Prote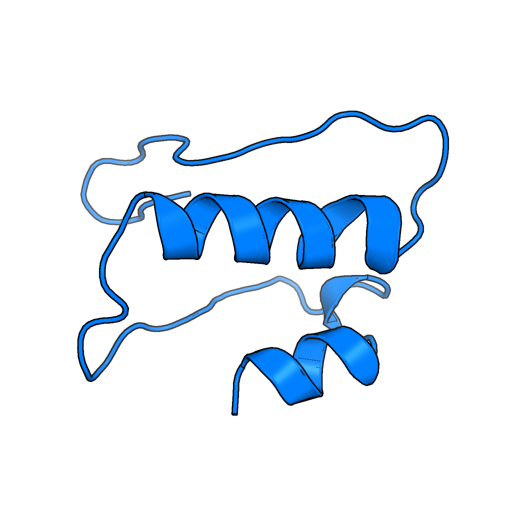in AF-A0A924I8Q1-F1 (afdb_monomer_lite)

Sequence (60 aa):
MDLYNRKIIVWSLNDTMSAENTILSDWRMATRNRNKEQGLIFHSDRGCQYANTKFANVLN

Foldseek 3Di:
DPPPVPDDQFFDDDPDPALVRGVVVRVVSSCVVDPPDPPDDDDDPCPPSCVDPVNVVVVD

Secondary structure (DSSP, 8-state):
-BTTTTB-------SS--TIIIIIHHHHHHHHHS---TTPPP-----TTTT-HHHHTTT-

pLDDT: mean 90.38, std 6.34, range [64.62, 95.25]

Structure (mmCIF, N/CA/C/O backbone):
data_AF-A0A924I8Q1-F1
#
_entry.id   AF-A0A924I8Q1-F1
#
loop_
_atom_site.group_PDB
_atom_site.id
_atom_site.type_symbol
_atom_site.label_atom_id
_atom_site.label_alt_id
_atom_site.label_comp_id
_atom_site.label_asym_id
_atom_site.label_entity_id
_atom_site.label_seq_id
_atom_site.pdbx_PDB_ins_code
_atom_site.Cartn_x
_atom_site.Cartn_y
_atom_site.Cartn_z
_atom_site.occupancy
_atom_site.B_iso_or_equiv
_atom_site.auth_seq_id
_atom_site.auth_comp_id
_atom_site.auth_asym_id
_atom_site.auth_atom_id
_atom_site.pdbx_PDB_model_num
ATOM 1 N N . MET A 1 1 ? -9.057 5.175 -0.295 1.00 90.94 1 MET A N 1
ATOM 2 C CA . MET A 1 1 ? -10.234 6.005 0.056 1.00 90.94 1 MET A CA 1
ATOM 3 C C . MET A 1 1 ? -11.024 5.279 1.133 1.00 90.94 1 MET A C 1
ATOM 5 O O . MET A 1 1 ? -11.062 4.057 1.102 1.00 90.94 1 MET A O 1
ATOM 9 N N . ASP A 1 2 ? -11.613 6.001 2.080 1.00 90.88 2 ASP A N 1
ATOM 10 C CA . ASP A 1 2 ? -12.646 5.458 2.967 1.00 90.88 2 ASP A CA 1
ATOM 11 C C . ASP A 1 2 ? -13.975 5.409 2.209 1.00 90.88 2 ASP A C 1
ATOM 13 O O . ASP A 1 2 ? -14.442 6.434 1.711 1.00 90.88 2 ASP A O 1
ATOM 17 N N . LEU A 1 3 ? -14.554 4.215 2.082 1.00 93.00 3 LEU A N 1
ATOM 18 C CA . LEU A 1 3 ? -15.736 4.010 1.253 1.00 93.00 3 LEU A CA 1
ATOM 19 C C . LEU A 1 3 ? -17.011 4.609 1.867 1.00 93.00 3 LEU A C 1
ATOM 21 O O . LEU A 1 3 ? -17.868 5.073 1.118 1.00 93.00 3 LEU A O 1
ATOM 25 N N . TYR A 1 4 ? -17.133 4.637 3.198 1.00 91.19 4 TYR A N 1
ATOM 26 C CA . TYR A 1 4 ? -18.357 5.064 3.883 1.00 91.19 4 TYR A CA 1
ATOM 27 C C . TYR A 1 4 ? -18.627 6.557 3.676 1.00 91.19 4 TYR A C 1
ATOM 29 O O . TYR A 1 4 ? -19.726 6.954 3.299 1.00 91.19 4 TYR A O 1
ATOM 37 N N . ASN A 1 5 ? -17.603 7.390 3.871 1.00 93.00 5 ASN A N 1
ATOM 38 C CA . ASN A 1 5 ? -17.709 8.851 3.756 1.00 93.00 5 ASN A CA 1
ATOM 39 C C . ASN A 1 5 ? -17.064 9.418 2.479 1.00 93.00 5 ASN A C 1
ATOM 41 O O . ASN A 1 5 ? -16.996 10.637 2.322 1.00 93.00 5 ASN A O 1
ATOM 45 N N . ARG A 1 6 ? -16.565 8.553 1.582 1.00 93.75 6 ARG A N 1
ATOM 46 C CA . ARG A 1 6 ? -15.830 8.916 0.354 1.00 93.75 6 ARG A CA 1
ATOM 47 C C . ARG A 1 6 ? -14.615 9.817 0.603 1.00 93.75 6 ARG A C 1
ATOM 49 O O . ARG A 1 6 ? -14.196 10.571 -0.275 1.00 93.75 6 ARG A O 1
ATOM 56 N N . LYS A 1 7 ? -14.022 9.755 1.797 1.00 92.38 7 LYS A N 1
ATOM 57 C CA . LYS A 1 7 ? -12.887 10.603 2.172 1.00 92.38 7 LYS A CA 1
ATOM 58 C C . LYS A 1 7 ? -11.576 10.023 1.648 1.00 92.38 7 LYS A C 1
ATOM 60 O O . LYS A 1 7 ? -11.273 8.837 1.815 1.00 92.38 7 LYS A O 1
ATOM 65 N N . ILE A 1 8 ? -10.736 10.878 1.070 1.00 92.62 8 ILE A N 1
ATOM 66 C CA . ILE A 1 8 ? -9.329 10.546 0.826 1.00 92.62 8 ILE A CA 1
ATOM 67 C C . ILE A 1 8 ? -8.596 10.583 2.171 1.00 92.62 8 ILE A C 1
ATOM 69 O O . ILE A 1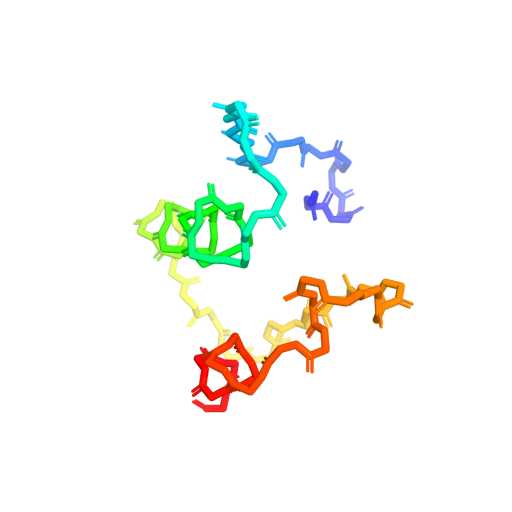 8 ? -8.516 11.625 2.816 1.00 92.62 8 ILE A O 1
ATOM 73 N N . ILE A 1 9 ? -8.119 9.424 2.626 1.00 90.62 9 ILE A N 1
ATOM 74 C CA . ILE A 1 9 ? -7.470 9.269 3.941 1.00 90.62 9 ILE A CA 1
ATOM 75 C C . ILE A 1 9 ? -5.955 9.442 3.853 1.00 90.62 9 ILE A C 1
ATOM 77 O O . ILE A 1 9 ? -5.332 9.908 4.800 1.00 90.62 9 ILE A O 1
ATOM 81 N N . VAL A 1 10 ? -5.374 9.058 2.720 1.00 91.62 10 VAL A N 1
ATOM 82 C CA . VAL A 1 10 ? -3.941 9.109 2.453 1.00 91.62 10 VAL A CA 1
ATOM 83 C C . VAL A 1 10 ? -3.726 9.251 0.953 1.00 91.62 10 VAL A C 1
ATOM 85 O O . VAL A 1 10 ? -4.564 8.796 0.168 1.00 91.62 10 VAL A O 1
ATOM 88 N N . TRP A 1 11 ? -2.620 9.880 0.589 1.00 91.75 11 TRP A N 1
ATOM 89 C CA . TRP A 1 11 ? -2.057 9.892 -0.751 1.00 91.75 11 TRP A CA 1
ATOM 90 C C . TRP A 1 11 ? -0.568 10.226 -0.642 1.00 91.75 11 TRP A C 1
ATOM 92 O O . TRP A 1 11 ? -0.149 10.913 0.296 1.00 91.75 11 TRP A O 1
ATOM 102 N N . SER A 1 12 ? 0.208 9.788 -1.623 1.00 86.81 12 SER A N 1
ATOM 103 C CA . SER A 1 12 ? 1.573 10.247 -1.848 1.00 86.81 12 SER A CA 1
ATOM 104 C C . SER A 1 12 ? 1.821 10.430 -3.340 1.00 86.81 12 SER A C 1
ATOM 106 O O . SER A 1 12 ? 1.174 9.808 -4.183 1.00 86.81 12 SER A O 1
ATOM 108 N N . LEU A 1 13 ? 2.747 11.327 -3.666 1.00 91.25 13 LEU A N 1
ATOM 109 C CA . LEU A 1 13 ? 3.227 11.547 -5.022 1.00 91.25 13 LEU A CA 1
ATOM 110 C C . LEU A 1 13 ? 4.722 11.248 -5.045 1.00 91.25 13 LEU A C 1
ATOM 112 O O . LEU A 1 13 ? 5.453 11.701 -4.167 1.00 91.25 13 LEU A O 1
ATOM 116 N N . ASN A 1 14 ? 5.157 10.483 -6.040 1.00 92.25 14 ASN A N 1
ATOM 117 C CA . ASN A 1 14 ? 6.546 10.087 -6.214 1.00 92.25 14 ASN A CA 1
ATOM 118 C C . ASN A 1 14 ? 6.913 10.066 -7.698 1.00 92.25 14 ASN A C 1
ATOM 120 O O . ASN A 1 14 ? 6.066 9.780 -8.543 1.00 92.25 14 ASN A O 1
ATOM 124 N N . ASP A 1 15 ? 8.199 10.262 -7.994 1.00 95.12 15 ASP A N 1
ATOM 125 C CA . ASP A 1 15 ? 8.743 10.225 -9.363 1.00 95.12 15 ASP A CA 1
ATOM 126 C C . ASP A 1 15 ? 8.743 8.814 -9.976 1.00 95.12 15 ASP A C 1
ATOM 128 O O . ASP A 1 15 ? 9.003 8.629 -11.163 1.00 95.12 15 ASP A O 1
ATOM 132 N N . THR A 1 16 ? 8.472 7.786 -9.164 1.00 92.75 16 THR A N 1
ATOM 133 C CA . THR A 1 16 ? 8.464 6.384 -9.591 1.00 92.75 16 THR A CA 1
ATOM 134 C C . THR A 1 16 ? 7.205 5.669 -9.125 1.00 92.75 16 THR A C 1
ATOM 136 O O . THR A 1 16 ? 6.700 5.888 -8.025 1.00 92.75 16 THR A O 1
ATOM 139 N N . MET A 1 17 ? 6.747 4.721 -9.941 1.00 90.75 17 MET A N 1
ATOM 140 C CA . MET A 1 17 ? 5.595 3.865 -9.654 1.00 90.75 17 MET A CA 1
ATOM 141 C C . MET A 1 17 ? 5.962 2.611 -8.837 1.00 90.75 17 MET A C 1
ATOM 143 O O . MET A 1 17 ? 5.265 1.601 -8.914 1.00 90.75 17 MET A O 1
ATOM 147 N N . SER A 1 18 ? 7.048 2.619 -8.061 1.00 95.00 18 SER A N 1
ATOM 148 C CA . SER A 1 18 ? 7.422 1.440 -7.269 1.00 95.00 18 SER A CA 1
ATOM 149 C C . SER A 1 18 ? 6.402 1.186 -6.149 1.00 95.00 18 SER A C 1
ATOM 151 O O . SER A 1 18 ? 5.859 2.125 -5.567 1.00 95.00 18 SER A O 1
ATOM 153 N N . ALA A 1 19 ? 6.146 -0.083 -5.813 1.00 95.25 19 ALA A N 1
ATOM 154 C CA . ALA A 1 19 ? 5.236 -0.426 -4.715 1.00 95.25 19 ALA A CA 1
ATOM 155 C C . ALA A 1 19 ? 5.719 0.135 -3.362 1.00 95.25 19 ALA A C 1
ATOM 157 O O . ALA A 1 19 ? 4.897 0.503 -2.528 1.00 95.25 19 ALA A O 1
ATOM 158 N N . GLU A 1 20 ? 7.041 0.232 -3.161 1.00 94.56 20 GLU A N 1
ATOM 159 C CA . GLU A 1 20 ? 7.649 0.792 -1.945 1.00 94.56 20 GLU A CA 1
ATOM 160 C C . GLU A 1 20 ? 7.313 2.280 -1.785 1.00 94.56 20 GLU A C 1
ATOM 162 O O . GLU A 1 20 ? 6.898 2.702 -0.708 1.00 94.56 20 GLU A O 1
ATOM 167 N N . ASN A 1 21 ? 7.427 3.047 -2.874 1.00 93.94 21 ASN A N 1
ATOM 168 C CA . ASN A 1 21 ? 7.193 4.491 -2.863 1.00 93.94 21 ASN A CA 1
ATOM 169 C C . ASN A 1 21 ? 5.705 4.850 -2.948 1.00 93.94 21 ASN A C 1
ATOM 171 O O . ASN A 1 21 ? 5.332 5.962 -2.608 1.00 93.94 21 ASN A O 1
ATOM 175 N N . THR A 1 22 ? 4.849 3.926 -3.385 1.00 94.25 22 THR A N 1
ATOM 176 C CA . THR A 1 22 ? 3.406 4.162 -3.522 1.00 94.25 22 THR A CA 1
ATOM 177 C C . THR A 1 22 ? 2.638 3.434 -2.423 1.00 94.25 22 THR A C 1
ATOM 179 O O . THR A 1 22 ? 2.585 3.892 -1.281 1.00 94.25 22 THR A O 1
ATOM 182 N N . ILE A 1 23 ? 2.083 2.262 -2.728 1.00 95.12 23 ILE A N 1
ATOM 183 C CA . ILE A 1 23 ? 1.102 1.602 -1.874 1.00 95.12 23 ILE A CA 1
ATOM 184 C C . ILE A 1 23 ? 1.643 1.210 -0.493 1.00 95.12 23 ILE A C 1
ATOM 186 O O . ILE A 1 23 ? 0.912 1.292 0.489 1.00 95.12 23 ILE A O 1
ATOM 190 N N . LEU A 1 24 ? 2.920 0.835 -0.369 1.00 95.00 24 LEU A N 1
ATOM 191 C CA . LEU A 1 24 ? 3.514 0.514 0.934 1.00 95.00 24 LEU A CA 1
ATOM 192 C C . LEU A 1 24 ? 3.676 1.758 1.813 1.00 95.00 24 LEU A C 1
ATOM 194 O O . LEU A 1 24 ? 3.419 1.686 3.016 1.00 95.00 24 LEU A O 1
ATOM 198 N N . SER A 1 25 ? 4.082 2.885 1.226 1.00 94.12 25 SER A N 1
ATOM 199 C CA . SER A 1 25 ? 4.173 4.169 1.927 1.00 94.12 25 SER A CA 1
ATOM 200 C C . SER A 1 25 ? 2.789 4.625 2.404 1.00 94.12 25 SER A C 1
ATOM 202 O O . SER A 1 25 ? 2.579 4.849 3.602 1.00 94.12 25 SER A O 1
ATOM 204 N N . ASP A 1 26 ? 1.816 4.638 1.491 1.00 93.62 26 ASP A N 1
ATOM 205 C CA . ASP A 1 26 ? 0.440 5.053 1.769 1.00 93.62 26 ASP A CA 1
ATOM 206 C C . ASP A 1 26 ? -0.235 4.151 2.805 1.00 93.62 26 ASP A C 1
ATOM 208 O O . ASP A 1 26 ? -0.896 4.640 3.724 1.00 93.62 26 ASP A O 1
ATOM 212 N N . TRP A 1 27 ? -0.034 2.833 2.719 1.00 92.88 27 TRP A N 1
ATOM 213 C CA . TRP A 1 27 ? -0.568 1.882 3.694 1.00 92.88 27 TRP A CA 1
ATOM 214 C C . TRP A 1 27 ? -0.024 2.153 5.096 1.00 92.88 27 TRP A C 1
ATOM 216 O O . TRP A 1 27 ? -0.805 2.273 6.040 1.00 92.88 27 TRP A O 1
ATOM 226 N N . ARG A 1 28 ? 1.298 2.333 5.235 1.00 91.44 28 ARG A N 1
ATOM 227 C CA . ARG A 1 28 ? 1.937 2.653 6.525 1.00 91.44 28 ARG A CA 1
ATOM 228 C C . ARG A 1 28 ? 1.365 3.940 7.124 1.00 91.44 28 ARG A C 1
ATOM 230 O O . ARG A 1 28 ? 1.094 3.978 8.324 1.00 91.44 28 ARG A O 1
ATOM 237 N N . MET A 1 29 ? 1.156 4.975 6.312 1.00 91.50 29 MET A N 1
ATOM 238 C CA . MET A 1 29 ? 0.557 6.241 6.751 1.00 91.50 29 MET A CA 1
ATOM 239 C C . MET A 1 29 ? -0.917 6.080 7.150 1.00 91.50 29 MET A C 1
ATOM 241 O O . MET A 1 29 ? -1.316 6.534 8.224 1.00 91.50 29 MET A O 1
ATOM 245 N N . ALA A 1 30 ? -1.718 5.386 6.339 1.00 90.00 30 ALA A N 1
ATOM 246 C CA . ALA A 1 30 ? -3.129 5.143 6.627 1.00 90.00 30 ALA A CA 1
ATOM 247 C C . ALA A 1 30 ? -3.324 4.377 7.942 1.00 90.00 30 ALA A C 1
ATOM 249 O O . ALA A 1 30 ? -4.170 4.759 8.749 1.00 90.00 30 ALA A O 1
ATOM 250 N N . THR A 1 31 ? -2.517 3.340 8.184 1.00 87.94 31 THR A N 1
ATOM 251 C CA . THR A 1 31 ? -2.626 2.493 9.384 1.00 87.94 31 THR A CA 1
ATOM 252 C C . THR A 1 31 ? -2.008 3.111 10.635 1.00 87.94 31 THR A C 1
ATOM 254 O O . THR A 1 31 ? -2.256 2.633 11.733 1.00 87.94 31 THR A O 1
ATOM 257 N N . ARG A 1 32 ? -1.180 4.155 10.502 1.00 85.62 32 ARG A N 1
ATOM 258 C CA . ARG A 1 32 ? -0.732 4.955 11.656 1.00 85.62 32 ARG A CA 1
ATOM 259 C C . ARG A 1 32 ? -1.828 5.901 12.133 1.00 85.62 32 ARG A C 1
ATOM 261 O O . ARG A 1 32 ? -1.990 6.098 13.328 1.00 85.62 32 ARG A O 1
ATOM 268 N N . ASN A 1 33 ? -2.579 6.468 11.192 1.00 76.56 33 ASN A N 1
ATOM 269 C CA . ASN A 1 33 ? -3.626 7.449 11.478 1.00 76.56 33 ASN A CA 1
ATOM 270 C C . ASN A 1 33 ? -4.974 6.806 11.849 1.00 76.56 33 ASN A C 1
ATOM 272 O O . ASN A 1 33 ? -5.897 7.510 12.256 1.00 76.56 33 ASN A O 1
ATOM 276 N N . ARG A 1 34 ? -5.113 5.487 11.675 1.00 76.75 34 ARG A N 1
ATOM 277 C CA . ARG A 1 34 ? -6.317 4.714 11.990 1.00 76.75 34 ARG A CA 1
ATOM 278 C C . ARG A 1 34 ? -5.930 3.378 12.600 1.00 76.75 34 ARG A C 1
ATOM 280 O O . ARG A 1 34 ? -5.107 2.669 12.027 1.00 76.75 34 ARG A O 1
ATOM 287 N N . ASN A 1 35 ? -6.566 3.006 13.707 1.00 73.19 35 ASN A N 1
ATOM 288 C CA . ASN A 1 35 ? -6.427 1.654 14.234 1.00 73.19 35 ASN A CA 1
ATOM 289 C C . ASN A 1 35 ? -6.917 0.646 13.188 1.00 73.19 35 ASN A C 1
ATOM 291 O O . ASN A 1 35 ? -7.962 0.837 12.564 1.00 73.19 35 ASN A O 1
ATOM 295 N N . LYS A 1 36 ? -6.145 -0.426 12.988 1.00 73.94 36 LYS A N 1
ATOM 296 C CA . LYS A 1 36 ? -6.589 -1.583 12.211 1.00 73.94 36 LYS A CA 1
ATOM 297 C C . LYS A 1 36 ? -7.668 -2.294 13.022 1.00 73.94 36 LYS A C 1
ATOM 299 O O . LYS A 1 36 ? -7.358 -3.095 13.899 1.00 73.94 36 LYS A O 1
ATOM 304 N N . GLU A 1 37 ? -8.921 -1.948 12.773 1.00 76.94 37 GLU A N 1
ATOM 305 C CA . GLU A 1 37 ? -10.046 -2.665 13.360 1.00 76.94 37 GLU A CA 1
ATOM 306 C C . GLU A 1 37 ? -10.203 -4.032 12.691 1.00 76.94 37 GLU A C 1
ATOM 308 O O . GLU A 1 37 ? -9.927 -4.211 11.498 1.00 76.94 37 GLU A O 1
ATOM 313 N N . GLN A 1 38 ? -10.632 -5.014 13.478 1.00 82.12 38 GLN A N 1
ATOM 314 C CA . GLN A 1 38 ? -10.921 -6.345 12.970 1.00 82.12 38 GLN A CA 1
ATOM 315 C C . GLN A 1 3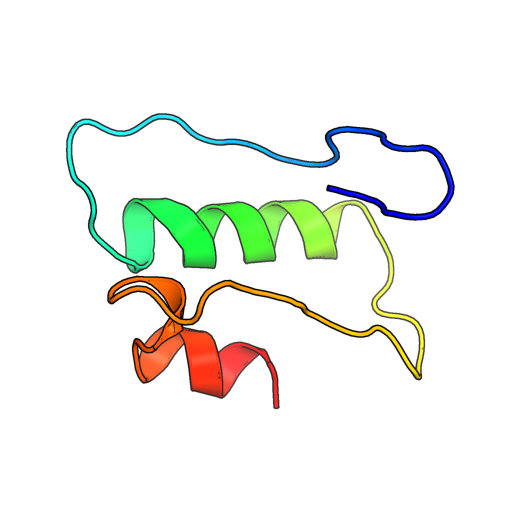8 ? -12.029 -6.260 11.910 1.00 82.12 38 GLN A C 1
ATOM 317 O O . GLN A 1 38 ? -13.074 -5.661 12.146 1.00 82.12 38 GLN A O 1
ATOM 322 N N . GLY A 1 39 ? -11.794 -6.857 10.738 1.00 85.81 39 GLY A N 1
ATOM 323 C CA . GLY A 1 39 ? -12.744 -6.833 9.619 1.00 85.81 39 GLY A CA 1
ATOM 324 C C . GLY A 1 39 ? -12.524 -5.716 8.592 1.00 85.81 39 GLY A C 1
ATOM 325 O O . GLY A 1 39 ? -13.338 -5.579 7.681 1.00 85.81 39 GLY A O 1
ATOM 326 N N . LEU A 1 40 ? -11.436 -4.940 8.683 1.00 87.44 40 LEU A N 1
ATOM 327 C CA . LEU A 1 40 ? -11.067 -3.984 7.634 1.00 87.44 40 LEU A CA 1
ATOM 328 C C . LEU A 1 40 ? -10.845 -4.699 6.289 1.00 87.44 40 LEU A C 1
ATOM 330 O O . LEU A 1 40 ? -10.007 -5.592 6.180 1.00 87.44 40 LEU A O 1
ATOM 334 N N . ILE A 1 41 ? -11.552 -4.258 5.246 1.00 90.94 41 ILE A N 1
ATOM 335 C CA . ILE A 1 41 ? -11.403 -4.779 3.882 1.00 90.94 41 ILE A CA 1
ATOM 336 C C . ILE A 1 41 ? -10.554 -3.810 3.061 1.00 90.94 41 ILE A C 1
ATOM 338 O O . ILE A 1 41 ? -10.905 -2.641 2.892 1.00 90.94 41 ILE A O 1
ATOM 342 N N . PHE A 1 42 ? -9.454 -4.315 2.503 1.00 91.50 42 PHE A N 1
ATOM 343 C CA . PHE A 1 42 ? -8.695 -3.618 1.472 1.00 91.50 42 PHE A CA 1
ATOM 344 C C . PHE A 1 42 ? -9.189 -4.040 0.082 1.00 91.50 42 PHE A C 1
ATOM 346 O O . PHE A 1 42 ? -9.178 -5.222 -0.257 1.00 91.50 42 PHE A O 1
ATOM 353 N N . HIS A 1 43 ? -9.605 -3.070 -0.732 1.00 93.81 43 HIS A N 1
ATOM 354 C CA . HIS A 1 43 ? -10.027 -3.286 -2.115 1.00 93.81 43 HIS A CA 1
ATOM 355 C C . HIS A 1 43 ? -9.078 -2.555 -3.071 1.00 93.81 43 HIS A C 1
ATOM 357 O O . HIS A 1 43 ? -8.779 -1.378 -2.870 1.00 93.81 43 HIS A O 1
ATOM 363 N N . SER A 1 44 ? -8.621 -3.248 -4.114 1.00 93.62 44 SER A N 1
ATOM 364 C CA . SER A 1 44 ? -7.804 -2.682 -5.193 1.00 93.62 44 SER A CA 1
ATOM 365 C C . SER A 1 44 ? -8.172 -3.324 -6.525 1.00 93.62 44 SER A C 1
ATOM 367 O O . SER A 1 44 ? -8.725 -4.424 -6.560 1.00 93.62 44 SER A O 1
ATOM 369 N N . ASP A 1 45 ? -7.788 -2.665 -7.612 1.00 93.88 45 ASP A N 1
ATOM 370 C CA . ASP A 1 45 ? -7.860 -3.190 -8.979 1.00 93.88 45 ASP A CA 1
ATOM 371 C C . ASP A 1 45 ? -6.827 -4.300 -9.267 1.00 93.88 45 ASP A C 1
ATOM 373 O O . ASP A 1 45 ? -6.814 -4.864 -10.359 1.00 93.88 45 ASP A O 1
ATOM 377 N N . ARG A 1 46 ? -5.967 -4.629 -8.288 1.00 92.06 46 ARG A N 1
ATOM 378 C CA . ARG A 1 46 ? -4.859 -5.590 -8.398 1.00 92.06 46 ARG A CA 1
ATOM 379 C C . ARG A 1 46 ? -3.832 -5.232 -9.484 1.00 92.06 46 ARG A C 1
ATOM 381 O O . ARG A 1 46 ? -3.172 -6.127 -10.013 1.00 92.06 46 ARG A O 1
ATOM 388 N N . GLY A 1 47 ? -3.641 -3.945 -9.780 1.00 94.50 47 GLY A N 1
ATOM 389 C CA . GLY A 1 47 ? -2.522 -3.472 -10.603 1.00 94.50 47 GLY A CA 1
ATOM 390 C C . GLY A 1 47 ? -1.154 -3.874 -10.028 1.00 94.50 47 GLY A C 1
ATOM 391 O O . GLY A 1 47 ? -1.046 -4.295 -8.877 1.00 94.50 47 GLY A O 1
ATOM 392 N N . CYS A 1 48 ? -0.073 -3.734 -10.801 1.00 93.94 48 CYS A N 1
ATOM 393 C CA . CYS A 1 48 ? 1.251 -4.280 -10.452 1.00 93.94 48 CYS A CA 1
ATOM 394 C C . CYS A 1 48 ? 1.811 -3.822 -9.086 1.00 93.94 48 CYS A C 1
ATOM 396 O O . CYS A 1 48 ? 2.503 -4.590 -8.418 1.00 93.94 48 CYS A O 1
ATOM 398 N N . GLN A 1 49 ? 1.483 -2.607 -8.639 1.00 94.25 49 GLN A N 1
ATOM 399 C CA . GLN A 1 49 ? 1.834 -2.104 -7.305 1.00 94.25 49 GLN A CA 1
ATOM 400 C C . GLN A 1 49 ? 1.091 -2.860 -6.193 1.00 94.25 49 GLN A C 1
ATOM 402 O O . GLN A 1 49 ? 1.690 -3.207 -5.178 1.00 94.25 49 GLN A O 1
ATOM 407 N N . TYR A 1 50 ? -0.192 -3.160 -6.408 1.00 94.69 50 TYR A N 1
ATOM 408 C CA . TYR A 1 50 ? -1.091 -3.830 -5.464 1.00 94.69 50 TYR A CA 1
ATOM 409 C C . TYR A 1 50 ? -0.960 -5.358 -5.480 1.00 94.69 50 TYR A C 1
ATOM 411 O O . TYR A 1 50 ? -1.182 -6.014 -4.469 1.00 94.69 50 TYR A O 1
ATOM 419 N N . ALA A 1 51 ? -0.573 -5.941 -6.614 1.00 94.69 51 ALA A N 1
ATOM 420 C CA . ALA A 1 51 ? -0.256 -7.364 -6.743 1.00 94.69 51 ALA A CA 1
ATOM 421 C C . ALA A 1 51 ? 1.195 -7.694 -6.333 1.00 94.69 51 ALA A C 1
ATOM 423 O O . ALA A 1 51 ? 1.652 -8.824 -6.501 1.00 94.69 51 ALA A O 1
ATOM 424 N N . ASN A 1 52 ? 1.940 -6.719 -5.806 1.00 95.12 52 ASN A N 1
ATOM 425 C CA . ASN A 1 52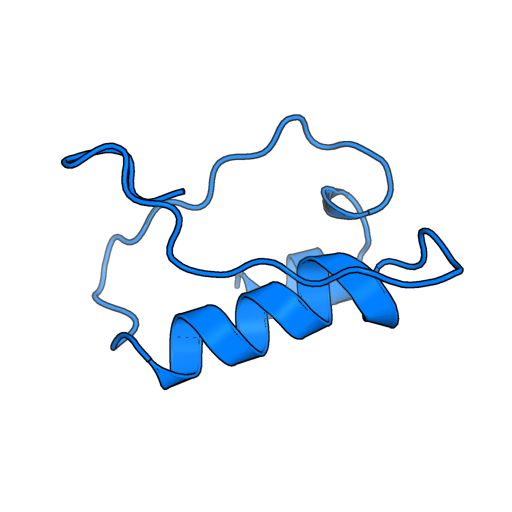 ? 3.313 -6.909 -5.360 1.00 95.12 52 ASN A CA 1
ATOM 426 C C . ASN A 1 52 ? 3.385 -7.776 -4.090 1.00 95.12 52 ASN A C 1
ATOM 428 O O . ASN A 1 52 ? 2.687 -7.510 -3.112 1.00 95.12 52 ASN A O 1
ATOM 432 N N . THR A 1 53 ? 4.302 -8.749 -4.054 1.00 95.25 53 THR A N 1
ATOM 433 C CA . THR A 1 53 ? 4.474 -9.668 -2.913 1.00 95.25 53 THR A CA 1
ATOM 434 C C . THR A 1 53 ? 4.752 -8.950 -1.594 1.00 95.25 53 THR A C 1
ATOM 436 O O . THR A 1 53 ? 4.220 -9.342 -0.559 1.00 95.25 53 THR A O 1
ATOM 439 N N . LYS A 1 54 ? 5.546 -7.869 -1.606 1.00 95.25 54 LYS A N 1
ATOM 440 C CA . LYS A 1 54 ? 5.821 -7.103 -0.383 1.00 95.25 54 LYS A CA 1
ATOM 441 C C . LYS A 1 54 ? 4.553 -6.460 0.165 1.00 95.25 54 LYS A C 1
ATOM 443 O O . LYS A 1 54 ? 4.372 -6.431 1.376 1.00 95.25 54 LYS A O 1
ATOM 448 N N . PHE A 1 55 ? 3.693 -5.947 -0.714 1.00 95.25 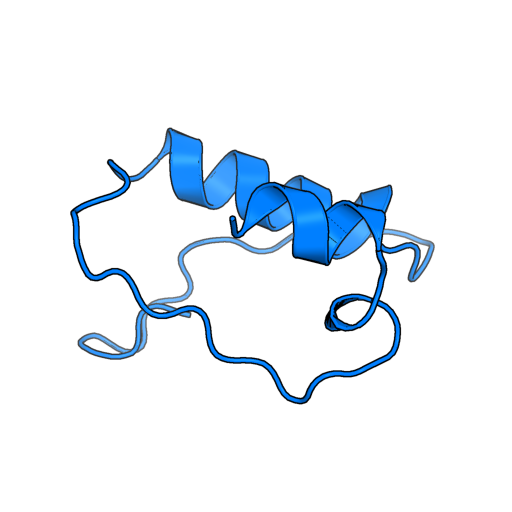55 PHE A N 1
ATOM 449 C CA . PHE A 1 55 ? 2.435 -5.345 -0.293 1.00 95.25 55 PHE A CA 1
ATOM 450 C C . PHE A 1 55 ? 1.423 -6.402 0.167 1.00 95.25 55 PHE A C 1
ATOM 452 O O . PHE A 1 55 ? 0.831 -6.251 1.230 1.00 95.25 55 PHE A O 1
ATOM 459 N N . ALA A 1 56 ? 1.289 -7.518 -0.552 1.00 93.56 56 ALA A N 1
ATOM 460 C CA . ALA A 1 56 ? 0.423 -8.619 -0.127 1.00 93.56 56 ALA A CA 1
ATOM 461 C C . ALA A 1 56 ? 0.780 -9.131 1.284 1.00 93.56 56 ALA A C 1
ATOM 463 O O . ALA A 1 56 ? -0.108 -9.359 2.101 1.00 93.56 56 ALA A O 1
ATOM 464 N N . ASN A 1 57 ? 2.074 -9.220 1.609 1.00 93.69 57 ASN A N 1
ATOM 465 C CA . ASN A 1 57 ? 2.540 -9.662 2.925 1.00 93.69 57 ASN A CA 1
ATOM 466 C C . ASN A 1 57 ? 2.187 -8.707 4.078 1.00 93.69 57 ASN A C 1
ATOM 468 O O . ASN A 1 57 ? 2.185 -9.151 5.218 1.00 93.69 57 ASN A O 1
ATOM 472 N N . VAL A 1 58 ? 1.908 -7.420 3.824 1.00 91.31 58 VAL A N 1
ATOM 473 C CA . VAL A 1 58 ? 1.505 -6.471 4.888 1.00 91.31 58 VAL A CA 1
ATOM 474 C C . VAL A 1 58 ? -0.010 -6.399 5.107 1.00 91.31 58 VAL A C 1
ATOM 476 O O . VAL A 1 58 ? -0.459 -5.674 6.006 1.00 91.31 58 VAL A O 1
ATOM 479 N N . LEU A 1 59 ? -0.786 -7.083 4.259 1.00 87.44 59 LEU A N 1
ATOM 480 C CA . LEU A 1 59 ? -2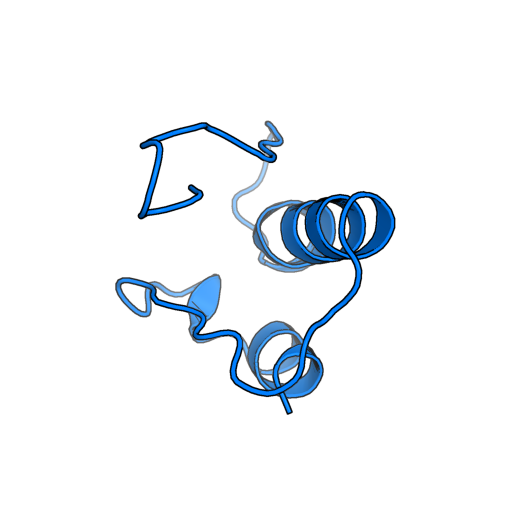.237 -7.221 4.386 1.00 87.44 59 LEU A CA 1
ATOM 481 C C . LEU A 1 59 ? -2.646 -8.439 5.229 1.00 87.44 59 LEU A C 1
ATOM 483 O O . LEU A 1 59 ? -3.758 -8.429 5.753 1.00 87.44 59 LEU A O 1
ATOM 487 N N . ASN A 1 60 ? -1.768 -9.443 5.344 1.00 64.62 60 ASN A N 1
ATOM 488 C CA . ASN A 1 60 ? -1.972 -10.663 6.134 1.00 64.62 60 ASN A CA 1
ATOM 489 C C . ASN A 1 60 ? -1.588 -10.481 7.606 1.00 64.62 60 ASN A C 1
ATOM 491 O O . ASN A 1 60 ? -0.596 -9.765 7.879 1.00 64.62 60 ASN A O 1
#

Radius of gyration: 11.57 Å; chains: 1; bounding box: 27×22×25 Å